Protein AF-A0A7J6UH53-F1 (afdb_monomer_lite)

InterPro domains:
  IPR000008 C2 domain [PF00168] (1-70)
  IPR000008 C2 domain [PS50004] (1-79)
  IPR035892 C2 domain superfamily [G3DSA:2.60.40.150] (1-95)
  IPR035892 C2 domain superfamily [SSF49562] (1-94)
  IPR052981 Ingression C2 domain-containing protein [PTHR47052] (1-94)

Structure (mmCIF, N/CA/C/O backbone):
data_AF-A0A7J6UH53-F1
#
_entry.id   AF-A0A7J6UH53-F1
#
loop_
_atom_site.group_PDB
_atom_site.id
_atom_site.type_symbol
_atom_site.label_atom_id
_atom_site.label_alt_id
_atom_site.label_comp_id
_atom_site.label_asym_id
_atom_site.label_entity_id
_atom_site.label_seq_id
_atom_site.pdbx_PDB_ins_code
_atom_site.Cartn_x
_atom_site.Cartn_y
_atom_site.Cartn_z
_atom_site.occupancy
_atom_site.B_iso_or_equiv
_atom_site.auth_seq_id
_atom_site.auth_comp_id
_atom_site.auth_asym_id
_atom_site.auth_atom_id
_atom_site.pdbx_PDB_model_num
ATOM 1 N N . MET A 1 1 ? 9.682 -1.638 -14.365 1.00 83.56 1 MET A N 1
ATOM 2 C CA . MET A 1 1 ? 8.865 -1.137 -13.254 1.00 83.56 1 MET A CA 1
ATOM 3 C C . MET A 1 1 ? 9.770 -1.079 -12.049 1.00 83.56 1 MET A C 1
ATOM 5 O O . MET A 1 1 ? 10.420 -2.080 -11.737 1.00 83.56 1 MET A O 1
ATOM 9 N N . ASP A 1 2 ? 9.764 0.076 -11.411 1.00 92.06 2 ASP A N 1
ATOM 10 C CA . ASP A 1 2 ? 10.448 0.433 -10.186 1.00 92.06 2 ASP A CA 1
ATOM 11 C C . ASP A 1 2 ? 9.414 0.603 -9.056 1.00 92.06 2 ASP A C 1
ATOM 13 O O . ASP A 1 2 ? 9.145 1.722 -8.605 1.00 92.06 2 ASP A O 1
ATOM 17 N N . PRO A 1 3 ? 8.754 -0.477 -8.602 1.00 94.62 3 PRO A N 1
ATOM 18 C CA . PRO A 1 3 ? 7.578 -0.338 -7.766 1.00 94.62 3 PRO A CA 1
ATOM 19 C C . PRO A 1 3 ? 7.902 0.046 -6.317 1.00 94.62 3 PRO A C 1
ATOM 21 O O . PRO A 1 3 ? 8.896 -0.390 -5.716 1.00 94.62 3 PRO A O 1
ATOM 24 N N . TYR A 1 4 ? 6.994 0.812 -5.716 1.00 95.38 4 TYR A N 1
ATOM 25 C CA . TYR A 1 4 ? 6.915 1.036 -4.273 1.00 95.38 4 TYR A CA 1
ATOM 26 C C . TYR A 1 4 ? 5.457 1.054 -3.806 1.00 95.38 4 TYR A C 1
ATOM 28 O O . TYR A 1 4 ? 4.541 1.299 -4.586 1.00 95.38 4 TYR A O 1
ATOM 36 N N . CYS A 1 5 ? 5.236 0.784 -2.523 1.00 96.19 5 CYS A N 1
ATOM 37 C CA . CYS A 1 5 ? 3.923 0.814 -1.897 1.00 96.19 5 CYS A CA 1
ATOM 38 C C . CYS A 1 5 ? 3.849 1.990 -0.924 1.00 96.19 5 CYS A C 1
ATOM 40 O O . CYS A 1 5 ? 4.702 2.136 -0.050 1.00 96.19 5 CYS A O 1
ATOM 42 N N . LEU A 1 6 ? 2.818 2.815 -1.064 1.00 96.19 6 LEU A N 1
ATOM 43 C CA . LEU A 1 6 ? 2.429 3.848 -0.117 1.00 96.19 6 LEU A CA 1
ATOM 44 C C . LEU A 1 6 ? 1.315 3.298 0.777 1.00 96.19 6 LEU A C 1
ATOM 46 O O . LEU A 1 6 ? 0.290 2.828 0.286 1.00 96.19 6 LEU A O 1
ATOM 50 N N . VAL A 1 7 ? 1.519 3.358 2.086 1.00 95.75 7 VAL A N 1
ATOM 51 C CA . VAL A 1 7 ? 0.575 2.919 3.113 1.00 95.75 7 VAL A CA 1
ATOM 52 C C . VAL A 1 7 ? 0.062 4.150 3.851 1.00 95.75 7 VAL A C 1
ATOM 54 O O . VAL A 1 7 ? 0.850 4.942 4.370 1.00 95.75 7 VAL A O 1
ATOM 57 N N . ILE A 1 8 ? -1.257 4.323 3.870 1.00 95.81 8 ILE A N 1
ATOM 58 C CA . ILE A 1 8 ? -1.933 5.533 4.341 1.00 95.81 8 ILE A CA 1
ATOM 59 C C . ILE A 1 8 ? -2.935 5.159 5.433 1.00 95.81 8 ILE A C 1
ATOM 61 O O . ILE A 1 8 ? -3.859 4.379 5.188 1.00 95.81 8 ILE A O 1
ATOM 65 N N . LEU A 1 9 ? -2.784 5.770 6.607 1.00 94.25 9 LEU A N 1
ATOM 66 C CA . LEU A 1 9 ? -3.705 5.672 7.737 1.00 94.25 9 LEU A CA 1
ATOM 67 C C . LEU A 1 9 ? -4.071 7.083 8.214 1.00 94.25 9 LEU A C 1
ATOM 69 O O . LEU A 1 9 ? -3.282 7.743 8.890 1.00 94.25 9 LEU A O 1
ATOM 73 N N . GLY A 1 10 ? -5.255 7.568 7.838 1.00 93.44 10 GLY A N 1
ATOM 74 C CA . GLY A 1 10 ? -5.664 8.941 8.142 1.00 93.44 10 GLY A CA 1
ATOM 75 C C . GLY A 1 10 ? -4.682 9.961 7.551 1.00 93.44 10 GLY A C 1
ATOM 76 O O . GLY A 1 10 ? -4.524 10.038 6.333 1.00 93.44 10 GLY A O 1
ATOM 77 N N . ALA A 1 11 ? -4.016 10.731 8.415 1.00 92.50 11 ALA A N 1
ATOM 78 C CA . ALA A 1 11 ? -2.976 11.687 8.020 1.00 92.50 11 ALA A CA 1
ATOM 79 C C . ALA A 1 11 ? -1.562 11.076 7.947 1.00 92.50 11 ALA A C 1
ATOM 81 O O . ALA A 1 11 ? -0.650 11.710 7.416 1.00 92.50 11 ALA A O 1
ATOM 82 N N . LEU A 1 12 ? -1.358 9.866 8.480 1.00 94.00 12 LEU A N 1
ATOM 83 C CA . LEU A 1 12 ? -0.063 9.190 8.471 1.00 94.00 12 LEU A CA 1
ATOM 84 C C . LEU A 1 12 ? 0.166 8.503 7.128 1.00 94.00 12 LEU A C 1
ATOM 86 O O . LEU A 1 12 ? -0.704 7.795 6.618 1.00 94.00 12 LEU A O 1
ATOM 90 N N . GLN A 1 13 ? 1.364 8.684 6.579 1.00 94.81 13 GLN A N 1
ATOM 91 C CA . GLN A 1 13 ? 1.786 8.053 5.335 1.00 94.81 13 GLN A CA 1
ATOM 92 C C . GLN A 1 13 ? 3.196 7.498 5.493 1.00 94.81 13 GLN A C 1
ATOM 94 O O . GLN A 1 13 ? 4.112 8.219 5.887 1.00 94.81 13 GLN A O 1
ATOM 99 N N . TYR A 1 14 ? 3.374 6.230 5.141 1.00 95.06 14 TYR A N 1
ATOM 100 C CA . TYR A 1 14 ? 4.683 5.595 5.033 1.00 95.06 14 TYR A CA 1
ATOM 101 C C . TYR A 1 14 ? 4.809 4.967 3.660 1.00 95.06 14 TYR A C 1
ATOM 103 O O . TYR A 1 14 ? 3.844 4.432 3.123 1.00 95.06 14 TYR A O 1
ATOM 111 N N . ARG A 1 15 ? 6.005 5.020 3.084 1.00 95.38 15 ARG A N 1
ATOM 112 C CA . ARG A 1 15 ? 6.281 4.369 1.806 1.00 95.38 15 ARG A CA 1
ATOM 113 C C . ARG A 1 15 ? 7.358 3.318 1.964 1.00 95.38 15 ARG A C 1
ATOM 115 O O . ARG A 1 15 ? 8.289 3.498 2.752 1.00 95.38 15 ARG A O 1
ATOM 122 N N . THR A 1 16 ? 7.266 2.270 1.161 1.00 96.62 16 THR A N 1
ATOM 123 C CA . THR A 1 16 ? 8.356 1.315 1.035 1.00 96.62 16 THR A CA 1
ATOM 124 C C . THR A 1 16 ? 9.534 1.902 0.255 1.00 96.62 16 THR A C 1
ATOM 126 O O . THR A 1 16 ? 9.459 2.975 -0.361 1.00 96.62 16 THR A O 1
ATOM 129 N N . VAL A 1 17 ? 10.659 1.190 0.274 1.00 95.12 17 VAL A N 1
ATOM 130 C CA . VAL A 1 17 ? 11.752 1.438 -0.666 1.00 95.12 17 VAL A CA 1
ATOM 131 C C . VAL A 1 17 ? 11.287 1.165 -2.094 1.00 95.12 17 VAL A C 1
ATOM 133 O O . VAL A 1 17 ? 10.566 0.206 -2.366 1.00 95.12 17 VAL A O 1
ATOM 136 N N . THR A 1 18 ? 11.749 1.985 -3.030 1.00 94.94 18 THR A N 1
ATOM 137 C CA . THR A 1 18 ? 11.582 1.710 -4.456 1.00 94.94 18 THR A CA 1
ATOM 138 C C . THR A 1 18 ? 12.487 0.546 -4.845 1.00 94.94 18 THR A C 1
ATOM 140 O O . THR A 1 18 ? 13.698 0.606 -4.616 1.00 94.94 18 THR A O 1
ATOM 143 N N . LYS A 1 19 ? 11.924 -0.511 -5.434 1.00 94.19 19 LYS A N 1
ATOM 144 C CA . LYS A 1 19 ? 12.703 -1.638 -5.961 1.00 94.19 19 LYS A CA 1
ATOM 145 C C . LYS A 1 19 ? 12.934 -1.429 -7.451 1.00 94.19 19 LYS A C 1
ATOM 147 O O . LYS A 1 19 ? 11.997 -1.582 -8.215 1.00 94.19 19 LYS A O 1
ATOM 152 N N . LYS A 1 20 ? 14.156 -1.080 -7.854 1.00 92.94 20 LYS A N 1
ATOM 153 C CA . LYS A 1 20 ? 14.491 -0.857 -9.270 1.00 92.94 20 LYS A CA 1
ATOM 154 C C . LYS A 1 20 ? 14.449 -2.156 -10.073 1.00 92.94 20 LYS A C 1
ATOM 156 O O . LYS A 1 20 ? 14.924 -3.175 -9.575 1.00 92.94 20 LYS A O 1
ATOM 161 N N . ASP A 1 21 ? 13.898 -2.100 -11.281 1.00 89.44 21 ASP A N 1
ATOM 162 C CA . ASP A 1 21 ? 13.835 -3.201 -12.251 1.00 89.44 21 ASP A CA 1
ATOM 163 C C . ASP A 1 21 ? 13.268 -4.518 -11.683 1.00 89.44 21 ASP A C 1
ATOM 165 O O . ASP A 1 21 ? 13.622 -5.618 -12.107 1.00 89.44 21 ASP A O 1
ATOM 169 N N . ALA A 1 22 ? 12.340 -4.428 -10.725 1.00 89.31 22 ALA A N 1
ATOM 170 C CA . ALA A 1 22 ? 11.843 -5.587 -9.975 1.00 89.31 22 ALA A CA 1
ATOM 171 C C . ALA A 1 22 ? 10.823 -6.451 -10.743 1.00 89.31 22 ALA A C 1
ATOM 173 O O . ALA A 1 22 ? 10.368 -7.488 -10.256 1.00 89.31 22 ALA A O 1
ATOM 174 N N . GLY A 1 23 ? 10.428 -6.026 -11.943 1.00 88.69 23 GLY A N 1
ATOM 175 C CA . GLY A 1 23 ? 9.450 -6.735 -12.761 1.00 88.69 23 GLY A CA 1
ATOM 176 C C . GLY A 1 23 ? 8.046 -6.746 -12.142 1.00 88.69 23 GLY A C 1
ATOM 177 O O . GLY A 1 23 ? 7.586 -5.745 -11.599 1.00 88.69 23 GLY A O 1
ATOM 178 N N . LYS A 1 24 ? 7.328 -7.870 -12.289 1.00 88.25 24 LYS A N 1
ATOM 179 C CA . LYS A 1 24 ? 5.897 -8.000 -11.932 1.00 88.25 24 LYS A CA 1
ATOM 180 C C . LYS A 1 24 ? 5.628 -8.480 -10.502 1.00 88.25 24 LYS A C 1
ATOM 182 O O . LYS A 1 24 ? 4.489 -8.387 -10.059 1.00 88.25 24 LYS A O 1
ATOM 187 N N . TYR A 1 25 ? 6.640 -8.996 -9.807 1.00 92.06 25 TYR A N 1
ATOM 188 C CA . TYR A 1 25 ? 6.491 -9.620 -8.488 1.00 92.06 25 TYR A CA 1
ATOM 189 C C . TYR A 1 25 ? 7.498 -9.029 -7.487 1.00 92.06 25 TYR A C 1
ATOM 191 O O . TYR A 1 25 ? 8.403 -9.733 -7.039 1.00 92.06 25 TYR A O 1
ATOM 199 N N . PRO A 1 26 ? 7.406 -7.723 -7.178 1.00 93.62 26 PRO A N 1
ATOM 200 C CA . PRO A 1 26 ? 8.296 -7.094 -6.212 1.00 93.62 26 PRO A CA 1
ATOM 201 C C . PRO A 1 26 ? 8.013 -7.579 -4.785 1.00 93.62 26 PRO A C 1
ATOM 203 O O . PRO A 1 26 ? 6.859 -7.733 -4.386 1.00 93.62 26 PRO A O 1
ATOM 206 N N . THR A 1 27 ? 9.075 -7.720 -3.994 1.00 95.00 27 THR A N 1
ATOM 207 C CA . THR A 1 27 ? 9.001 -8.008 -2.555 1.00 95.00 27 THR A CA 1
ATOM 208 C C . THR A 1 27 ? 9.711 -6.902 -1.788 1.00 95.00 27 THR A C 1
ATOM 210 O O . THR A 1 27 ? 10.872 -6.608 -2.078 1.00 95.00 27 THR A O 1
ATOM 213 N N . TRP A 1 28 ? 9.033 -6.274 -0.824 1.00 94.88 28 TRP A N 1
ATOM 214 C CA . TRP A 1 28 ? 9.617 -5.197 -0.014 1.00 94.88 28 TRP A CA 1
ATOM 215 C C . TRP A 1 28 ? 10.139 -5.663 1.344 1.00 94.88 28 TRP A C 1
ATOM 217 O O . TRP A 1 28 ? 11.156 -5.123 1.769 1.00 94.88 28 TRP A O 1
ATOM 227 N N . ASP A 1 29 ? 9.482 -6.635 1.987 1.00 92.88 29 ASP A N 1
ATOM 228 C CA . ASP A 1 29 ? 9.801 -7.133 3.338 1.00 92.88 29 ASP A CA 1
ATOM 229 C C . ASP A 1 29 ? 10.014 -6.000 4.356 1.00 92.88 29 ASP A C 1
ATOM 231 O O . ASP A 1 29 ? 11.015 -5.943 5.071 1.00 92.88 29 ASP A O 1
ATOM 235 N N . GLN A 1 30 ? 9.077 -5.045 4.385 1.00 92.69 30 GLN A N 1
ATOM 236 C CA . GLN A 1 30 ? 9.116 -3.909 5.304 1.00 92.69 30 GLN A CA 1
ATOM 237 C C . GLN A 1 30 ? 7.932 -3.929 6.257 1.00 92.69 30 GLN A C 1
ATOM 239 O O . GLN A 1 30 ? 6.781 -3.996 5.833 1.00 92.69 30 GLN A O 1
ATOM 244 N N . LEU A 1 31 ? 8.251 -3.813 7.543 1.00 89.75 31 LEU A N 1
ATOM 245 C CA . LEU A 1 31 ? 7.279 -3.689 8.614 1.00 89.75 31 LEU A CA 1
ATOM 246 C C . LEU A 1 31 ? 6.965 -2.213 8.863 1.00 89.75 31 LEU A C 1
ATOM 248 O O . LEU A 1 31 ? 7.871 -1.381 8.955 1.00 89.75 31 LEU A O 1
ATOM 252 N N . PHE A 1 32 ? 5.681 -1.906 9.021 1.00 87.56 32 PHE A N 1
ATOM 253 C CA . PHE A 1 32 ? 5.217 -0.588 9.429 1.00 87.56 32 PHE A CA 1
ATOM 254 C C . PHE A 1 32 ? 4.391 -0.702 10.702 1.00 87.56 32 PHE A C 1
ATOM 256 O O . PHE A 1 32 ? 3.534 -1.573 10.822 1.00 87.56 32 PHE A O 1
ATOM 263 N N . SER A 1 33 ? 4.621 0.220 11.630 1.00 88.31 33 SER A N 1
ATOM 264 C CA . SER A 1 33 ? 3.831 0.346 12.849 1.00 88.31 33 SER A CA 1
ATOM 265 C C . SER A 1 33 ? 3.168 1.709 12.850 1.00 88.31 33 SER A C 1
ATOM 267 O O . SER A 1 33 ? 3.830 2.738 12.709 1.00 88.31 33 SER A O 1
ATOM 269 N N . PHE A 1 34 ? 1.853 1.709 13.006 1.00 87.25 34 PHE A N 1
ATOM 270 C CA . PHE A 1 34 ? 1.051 2.918 13.012 1.00 87.25 34 PHE A CA 1
ATOM 271 C C . PHE A 1 34 ? 0.440 3.126 14.386 1.00 87.25 34 PHE A C 1
ATOM 273 O O . PHE A 1 34 ? 0.000 2.179 15.037 1.00 87.25 34 PHE A O 1
ATOM 280 N N . ARG A 1 35 ? 0.348 4.388 14.807 1.00 87.88 35 ARG A N 1
ATOM 281 C CA . ARG A 1 35 ? -0.501 4.738 15.939 1.00 87.88 35 ARG A CA 1
ATOM 282 C C . ARG A 1 35 ? -1.940 4.856 15.448 1.00 87.88 35 ARG A C 1
ATOM 284 O O . ARG A 1 35 ? -2.257 5.801 14.732 1.00 87.88 35 ARG A O 1
ATOM 291 N N . TYR A 1 36 ? -2.776 3.908 15.850 1.00 86.56 36 TYR A N 1
ATOM 292 C CA . TYR A 1 36 ? -4.206 3.913 15.562 1.00 86.56 36 TYR A CA 1
ATOM 293 C C . TYR A 1 3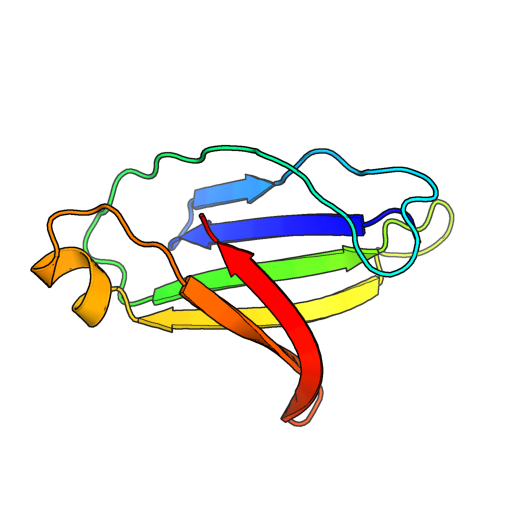6 ? -4.941 4.951 16.420 1.00 86.56 36 TYR A C 1
ATOM 295 O O . TYR A 1 36 ? -4.805 4.942 17.644 1.00 86.56 36 TYR A O 1
ATOM 303 N N . ASN A 1 37 ? -5.717 5.832 15.788 1.00 89.19 37 ASN A N 1
ATOM 304 C CA . ASN A 1 37 ? -6.539 6.858 16.434 1.00 89.19 37 ASN A CA 1
ATOM 305 C C . ASN A 1 37 ? -7.981 6.820 15.894 1.00 89.19 37 ASN A C 1
ATOM 307 O O . ASN A 1 37 ? -8.554 7.852 15.541 1.00 89.19 37 ASN A O 1
ATOM 311 N N . ASN A 1 38 ? -8.578 5.626 15.850 1.00 87.69 38 ASN A N 1
ATOM 312 C CA . ASN A 1 38 ? -9.956 5.388 15.405 1.00 87.69 38 ASN A CA 1
ATOM 313 C C . ASN A 1 38 ? -10.213 5.664 13.914 1.00 87.69 38 ASN A C 1
ATOM 315 O O . ASN A 1 38 ? -11.341 5.960 13.514 1.00 87.69 38 ASN A O 1
ATOM 319 N N . GLU A 1 39 ? -9.195 5.541 13.062 1.00 92.94 39 GLU A N 1
ATOM 320 C CA . GLU A 1 39 ? -9.411 5.535 11.620 1.00 92.94 39 GLU A CA 1
ATOM 321 C C . GLU A 1 39 ? -10.291 4.339 11.204 1.00 92.94 39 GLU A C 1
ATOM 323 O O . GLU A 1 39 ? -10.265 3.259 11.796 1.00 92.94 39 GLU A O 1
ATOM 328 N N . SER A 1 40 ? -11.096 4.509 10.158 1.00 92.56 40 SER A N 1
ATOM 329 C CA . SER A 1 40 ? -11.982 3.439 9.680 1.00 92.56 40 SER A CA 1
ATOM 330 C C . SER A 1 40 ? -11.290 2.481 8.714 1.00 92.56 40 SER A C 1
ATOM 332 O O . SER A 1 40 ? -11.683 1.316 8.599 1.00 92.56 40 SER A O 1
ATOM 334 N N . VAL A 1 41 ? -10.272 2.968 8.000 1.00 94.00 41 VAL A N 1
ATOM 335 C CA . VAL A 1 41 ? -9.599 2.240 6.927 1.00 94.00 41 VAL A CA 1
ATOM 336 C C . VAL A 1 41 ? -8.106 2.540 6.876 1.00 94.00 41 VAL A C 1
ATOM 338 O O . VAL A 1 41 ? -7.671 3.649 7.184 1.00 94.00 41 VAL A O 1
ATOM 341 N N . ILE A 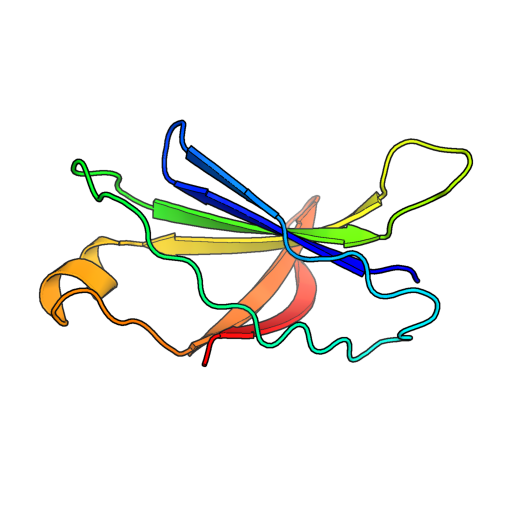1 42 ? -7.348 1.561 6.395 1.00 93.25 42 ILE A N 1
ATOM 342 C CA . ILE A 1 42 ? -5.970 1.719 5.930 1.00 93.25 42 ILE A CA 1
ATOM 343 C C . ILE A 1 42 ? -5.942 1.490 4.415 1.00 93.25 42 ILE A C 1
ATOM 345 O O . ILE A 1 42 ? -6.592 0.574 3.900 1.00 93.25 42 ILE A O 1
ATOM 349 N N . ARG A 1 43 ? -5.245 2.357 3.678 1.00 95.62 43 ARG A N 1
ATOM 350 C CA . ARG A 1 43 ? -5.132 2.286 2.214 1.00 95.62 43 ARG A CA 1
ATOM 351 C C . ARG A 1 43 ? -3.708 1.924 1.817 1.00 95.62 43 ARG A C 1
ATOM 353 O O . ARG A 1 43 ? -2.753 2.498 2.329 1.00 95.62 43 ARG A O 1
ATOM 360 N N . PHE A 1 44 ? -3.592 1.024 0.853 1.00 96.00 44 PHE A N 1
ATOM 361 C CA . PHE A 1 44 ? -2.349 0.642 0.201 1.00 96.00 44 PHE A CA 1
ATOM 362 C C . PHE A 1 44 ? -2.423 1.079 -1.257 1.00 96.00 44 PHE A C 1
ATOM 364 O O . PHE A 1 44 ? -3.387 0.750 -1.947 1.00 96.00 44 PHE A O 1
ATOM 371 N N . VAL A 1 45 ? -1.426 1.814 -1.733 1.00 96.19 45 VAL A N 1
ATOM 372 C CA . VAL A 1 45 ? -1.333 2.247 -3.130 1.00 96.19 45 VAL A CA 1
ATOM 373 C C . VAL A 1 45 ? 0.031 1.850 -3.663 1.00 96.19 45 VAL A C 1
ATOM 375 O O . VAL A 1 45 ? 1.056 2.287 -3.146 1.00 96.19 45 VAL A O 1
ATOM 378 N N . VAL A 1 46 ? 0.050 1.012 -4.691 1.00 95.75 46 VAL A N 1
ATOM 379 C CA . VAL A 1 46 ? 1.278 0.620 -5.377 1.00 95.75 46 VAL A CA 1
ATOM 380 C C . VAL A 1 46 ? 1.497 1.567 -6.546 1.00 95.75 46 VAL A C 1
ATOM 382 O O . VAL A 1 46 ? 0.614 1.743 -7.390 1.00 95.75 46 VAL A O 1
ATOM 385 N N . TYR A 1 47 ? 2.685 2.148 -6.589 1.00 94.31 47 TYR A N 1
ATOM 386 C CA . TYR A 1 47 ? 3.154 3.035 -7.641 1.00 94.31 47 TYR A CA 1
ATOM 387 C C . TYR A 1 47 ? 4.295 2.378 -8.406 1.00 94.31 47 TYR A C 1
ATOM 389 O O . TYR A 1 47 ? 5.066 1.616 -7.822 1.00 94.31 47 TYR A O 1
ATOM 397 N N . ASP A 1 48 ? 4.406 2.699 -9.691 1.00 91.00 48 ASP A N 1
ATOM 398 C CA . ASP A 1 48 ? 5.610 2.502 -10.487 1.00 91.00 48 ASP A CA 1
ATOM 399 C C . ASP A 1 48 ? 6.361 3.834 -10.531 1.00 91.00 48 ASP A C 1
ATOM 401 O O . ASP A 1 48 ? 5.792 4.853 -10.932 1.00 91.00 48 ASP A O 1
ATOM 405 N N . LYS A 1 49 ? 7.600 3.860 -10.030 1.00 87.94 49 LYS A N 1
ATOM 406 C CA . LYS A 1 49 ? 8.383 5.091 -10.015 1.00 87.94 49 LYS A CA 1
ATOM 407 C C . LYS A 1 49 ? 8.947 5.344 -11.406 1.00 87.94 49 LYS A C 1
ATOM 409 O O . LYS A 1 49 ? 9.895 4.681 -11.818 1.00 87.94 49 LYS A O 1
ATOM 414 N N . ASP A 1 50 ? 8.455 6.380 -12.064 1.00 79.75 50 ASP A N 1
ATOM 415 C CA . ASP A 1 50 ? 9.039 6.854 -13.310 1.00 79.75 50 ASP A CA 1
ATOM 416 C C . ASP A 1 50 ? 10.036 7.980 -13.045 1.00 79.75 50 ASP A C 1
ATOM 418 O O . ASP A 1 50 ? 9.875 8.822 -12.166 1.00 79.75 50 ASP A O 1
ATOM 422 N N . THR A 1 51 ? 11.127 8.000 -13.809 1.00 60.84 51 THR A N 1
ATOM 423 C CA . THR A 1 51 ? 12.192 9.002 -13.609 1.00 60.84 51 THR A CA 1
ATOM 424 C C . THR A 1 51 ? 11.878 10.330 -14.318 1.00 60.84 51 THR A C 1
ATOM 426 O O . THR A 1 51 ? 12.548 11.330 -14.070 1.00 60.84 51 THR A O 1
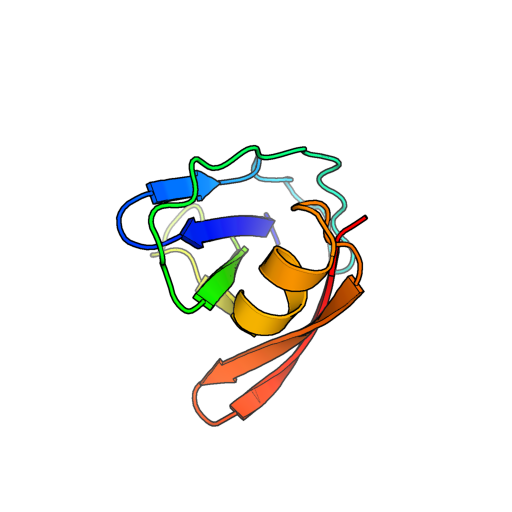ATOM 429 N N . ILE A 1 52 ? 10.877 10.345 -15.210 1.00 57.47 52 ILE A N 1
ATOM 430 C CA . ILE A 1 52 ? 10.604 11.449 -16.151 1.00 57.47 52 ILE A CA 1
ATOM 431 C C . ILE A 1 52 ? 9.180 12.024 -15.994 1.00 57.47 52 ILE A C 1
ATOM 433 O O . ILE A 1 52 ? 8.984 13.217 -16.223 1.00 57.47 52 ILE A O 1
ATOM 437 N N . SER A 1 53 ? 8.193 11.225 -15.578 1.00 64.25 53 SER A N 1
ATOM 438 C CA . SER A 1 53 ? 6.789 11.624 -15.367 1.00 64.25 53 SER A CA 1
ATOM 439 C C . SER A 1 53 ? 6.371 11.516 -13.897 1.00 64.25 53 SER A C 1
ATOM 441 O O . SER A 1 53 ? 7.135 11.054 -13.055 1.00 64.25 53 SER A O 1
ATOM 443 N N . SER A 1 54 ? 5.157 11.975 -13.570 1.00 74.12 54 SER A N 1
ATOM 444 C CA . SER A 1 54 ? 4.528 11.637 -12.288 1.00 74.12 54 SER A CA 1
ATOM 445 C C . SER A 1 54 ? 4.407 10.119 -12.149 1.00 74.12 54 SER A C 1
ATOM 447 O O . SER A 1 54 ? 4.047 9.466 -13.124 1.00 74.12 54 SER A O 1
ATOM 449 N N . ASP A 1 55 ? 4.677 9.591 -10.954 1.00 80.19 55 ASP A N 1
ATOM 450 C CA . ASP A 1 55 ? 4.595 8.155 -10.671 1.00 80.19 55 ASP A CA 1
ATOM 451 C C . ASP A 1 55 ? 3.216 7.582 -11.036 1.00 80.19 55 ASP A C 1
ATOM 453 O O . ASP A 1 55 ? 2.170 8.103 -10.618 1.00 80.19 55 ASP A O 1
ATOM 457 N N . ASP A 1 56 ? 3.216 6.477 -11.777 1.00 85.19 56 ASP A N 1
ATOM 458 C CA . ASP A 1 56 ? 1.997 5.836 -12.249 1.00 85.19 56 ASP A CA 1
ATOM 459 C C . ASP A 1 56 ? 1.399 4.925 -11.172 1.00 85.19 56 ASP A C 1
ATOM 461 O O . ASP A 1 56 ? 2.065 4.067 -10.588 1.00 85.19 56 ASP A O 1
ATOM 465 N N . ILE A 1 57 ? 0.094 5.065 -10.920 1.00 90.81 57 ILE A N 1
ATOM 466 C CA . ILE A 1 57 ? -0.623 4.160 -10.012 1.00 90.81 57 ILE A CA 1
ATOM 467 C C . ILE A 1 57 ? -0.763 2.791 -10.685 1.00 90.81 57 ILE A C 1
ATOM 469 O O . ILE A 1 57 ? -1.527 2.620 -11.641 1.00 90.81 57 ILE A O 1
ATOM 473 N N . VAL A 1 58 ? -0.096 1.786 -10.118 1.00 93.44 58 VAL A N 1
ATOM 474 C CA . VAL A 1 58 ? -0.252 0.380 -10.503 1.00 93.44 58 VAL A CA 1
ATOM 475 C C . VAL A 1 58 ? -1.594 -0.144 -10.015 1.00 93.44 58 VAL A C 1
ATOM 477 O O . VAL A 1 58 ? -2.301 -0.800 -10.779 1.00 93.44 58 VAL A O 1
ATOM 480 N N . GLY A 1 59 ? -1.971 0.162 -8.775 1.00 94.81 59 GLY A N 1
ATOM 481 C CA . GLY A 1 59 ? -3.257 -0.214 -8.200 1.00 94.81 59 GLY A CA 1
ATOM 482 C C . GLY A 1 59 ? -3.346 0.103 -6.713 1.00 94.81 59 GLY A C 1
ATOM 483 O O . GLY A 1 59 ? -2.338 0.360 -6.061 1.00 94.81 59 GLY A O 1
ATOM 484 N N . GLU A 1 60 ? -4.559 0.072 -6.179 1.00 96.94 60 GLU A N 1
ATOM 485 C CA . GLU A 1 60 ? -4.842 0.349 -4.775 1.00 96.94 60 GLU A CA 1
ATOM 486 C C . GLU A 1 60 ? -5.722 -0.720 -4.129 1.00 96.94 60 GLU A C 1
ATOM 488 O O . GLU A 1 60 ? -6.530 -1.372 -4.793 1.00 96.94 60 GLU A O 1
ATOM 493 N N . ALA A 1 61 ? -5.579 -0.864 -2.816 1.00 96.06 61 ALA A N 1
ATOM 494 C CA . ALA A 1 61 ? -6.455 -1.646 -1.961 1.00 96.06 61 ALA A CA 1
ATOM 495 C C . ALA A 1 61 ? -6.789 -0.861 -0.689 1.00 96.06 61 ALA A C 1
ATOM 497 O O . ALA A 1 61 ? -5.998 -0.049 -0.205 1.00 96.06 61 ALA A O 1
ATOM 498 N N . VAL A 1 62 ? -7.972 -1.116 -0.137 1.00 94.44 62 VAL A N 1
ATOM 499 C CA . VAL A 1 62 ? -8.454 -0.494 1.099 1.00 94.44 62 VAL A CA 1
ATOM 500 C C . VAL A 1 62 ? -8.918 -1.598 2.032 1.00 94.44 62 VAL A C 1
ATOM 502 O O . VAL A 1 62 ? -9.690 -2.464 1.627 1.00 94.44 62 VAL A O 1
ATOM 505 N N . VAL A 1 63 ? -8.460 -1.553 3.278 1.00 92.00 63 VAL A N 1
ATOM 506 C CA . VAL A 1 63 ? -8.834 -2.515 4.316 1.00 92.00 63 VAL A CA 1
ATOM 507 C C . VAL A 1 63 ? -9.581 -1.785 5.414 1.00 92.00 63 VAL A C 1
ATOM 509 O O . VAL A 1 63 ? -9.138 -0.735 5.877 1.00 92.00 63 VAL A O 1
ATOM 512 N N . SER A 1 64 ? -10.720 -2.337 5.832 1.00 90.94 64 SER A N 1
ATOM 513 C CA . SER A 1 64 ? -11.437 -1.833 7.000 1.00 90.94 64 SER A CA 1
ATOM 514 C C . SER A 1 64 ? -10.699 -2.226 8.274 1.00 90.94 64 SER A C 1
ATOM 516 O O . SER A 1 64 ? -10.451 -3.407 8.516 1.00 90.94 64 SER A O 1
ATOM 518 N N . LEU A 1 65 ? -10.388 -1.234 9.106 1.00 89.31 65 LEU A N 1
ATOM 519 C CA . LEU A 1 65 ? -9.721 -1.451 10.388 1.00 89.31 65 LEU A CA 1
ATOM 520 C C . LEU A 1 65 ? -10.654 -2.031 11.446 1.00 89.31 65 LEU A C 1
ATOM 522 O O . LEU A 1 65 ? -10.158 -2.564 12.429 1.00 89.31 65 LEU A O 1
ATOM 526 N N . ALA A 1 66 ? -11.972 -2.026 11.221 1.00 82.94 66 ALA A N 1
ATOM 527 C CA . ALA A 1 66 ? -12.912 -2.741 12.082 1.00 82.94 66 ALA A CA 1
ATOM 528 C C . ALA A 1 66 ? -12.531 -4.230 12.199 1.00 82.94 66 ALA A C 1
ATOM 530 O O . ALA A 1 66 ? -12.502 -4.782 13.289 1.00 82.94 66 ALA A O 1
ATOM 531 N N . ALA A 1 67 ? -12.115 -4.853 11.090 1.00 71.12 67 ALA A N 1
ATOM 532 C CA . ALA A 1 67 ? -11.687 -6.253 11.069 1.00 71.12 67 ALA A CA 1
ATOM 533 C C . ALA A 1 67 ? -10.282 -6.498 11.663 1.00 71.12 67 ALA A C 1
ATOM 535 O O . ALA A 1 67 ? -9.900 -7.653 11.861 1.00 71.12 67 ALA A O 1
ATOM 536 N N . ILE A 1 68 ? -9.504 -5.433 11.891 1.00 77.00 68 ILE A N 1
ATOM 537 C CA . ILE A 1 68 ? -8.115 -5.476 12.380 1.00 77.00 68 ILE A CA 1
ATOM 538 C C . ILE A 1 68 ? -8.067 -5.184 13.881 1.00 77.00 68 ILE A C 1
ATOM 540 O O . ILE A 1 68 ? -7.384 -5.885 14.626 1.00 77.00 68 ILE A O 1
ATOM 544 N N . ALA A 1 69 ? -8.828 -4.184 14.329 1.00 72.50 69 ALA A N 1
ATOM 545 C CA . ALA A 1 69 ? -8.928 -3.796 15.731 1.00 72.50 69 ALA A CA 1
ATOM 546 C C . ALA A 1 69 ? -9.420 -4.964 16.601 1.00 72.50 69 ALA A C 1
ATOM 548 O O . ALA A 1 69 ? -8.840 -5.229 17.652 1.00 72.50 69 ALA A O 1
ATOM 549 N N . ASP A 1 70 ? -10.392 -5.734 16.104 1.00 68.25 70 ASP A N 1
ATOM 550 C CA . ASP A 1 70 ? -10.930 -6.911 16.797 1.00 68.25 70 ASP A CA 1
ATOM 551 C C . ASP A 1 70 ? -9.913 -8.063 16.930 1.00 68.25 70 ASP A C 1
ATOM 553 O O . ASP A 1 70 ? -10.097 -8.962 17.749 1.00 68.25 70 ASP A O 1
ATOM 557 N N . LYS A 1 71 ? -8.825 -8.054 16.143 1.00 67.69 71 LYS A N 1
ATOM 558 C CA . LYS A 1 71 ? -7.806 -9.120 16.103 1.00 67.69 71 LYS A CA 1
ATOM 559 C C . LYS A 1 71 ? -6.524 -8.798 16.875 1.00 67.69 71 LYS A C 1
ATOM 561 O O . LYS A 1 71 ? -5.572 -9.569 16.805 1.00 67.69 71 LYS A O 1
ATOM 566 N N . GLY A 1 72 ? -6.493 -7.697 17.627 1.00 71.62 72 GLY A N 1
ATOM 567 C CA . GLY A 1 72 ? -5.346 -7.349 18.473 1.00 71.62 72 GLY A CA 1
ATOM 568 C C . GLY A 1 72 ? -4.243 -6.547 17.776 1.00 71.62 72 GLY A C 1
ATOM 569 O O . GLY A 1 72 ? -3.155 -6.429 18.327 1.00 71.62 72 GLY A O 1
ATOM 570 N N . GLY A 1 73 ? -4.523 -5.959 16.606 1.00 73.56 73 GLY A N 1
ATOM 571 C CA . GLY A 1 73 ? -3.658 -4.963 15.957 1.00 73.56 73 GLY A CA 1
ATOM 572 C C . GLY A 1 73 ? -2.740 -5.499 14.857 1.00 73.56 73 GLY A C 1
ATOM 573 O O . GLY A 1 73 ? -2.422 -4.746 13.937 1.00 73.56 73 GLY A O 1
ATOM 574 N N . ASP A 1 74 ? -2.401 -6.786 14.886 1.00 79.69 74 ASP A N 1
ATOM 575 C CA . ASP A 1 74 ? -1.649 -7.428 13.808 1.00 79.69 74 ASP A CA 1
ATOM 576 C C . ASP A 1 74 ? -2.596 -7.908 12.704 1.00 79.69 74 ASP A C 1
ATOM 578 O O . ASP A 1 74 ? -3.643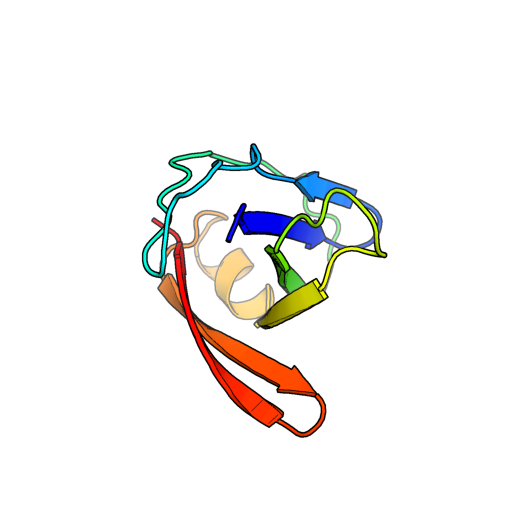 -8.516 12.957 1.00 79.69 74 ASP A O 1
ATOM 582 N N . TRP A 1 75 ? -2.233 -7.637 11.451 1.00 83.25 75 TRP A N 1
ATOM 583 C CA . TRP A 1 75 ? -3.017 -8.066 10.301 1.00 83.25 75 TRP A CA 1
ATOM 584 C C . TRP A 1 75 ? -2.131 -8.542 9.155 1.00 83.25 75 TRP A C 1
ATOM 586 O O . TRP A 1 75 ? -1.220 -7.844 8.719 1.00 83.25 75 TRP A O 1
ATOM 596 N N . MET A 1 76 ? -2.469 -9.722 8.642 1.00 86.25 76 MET A N 1
ATOM 597 C CA . MET A 1 76 ? -1.876 -10.337 7.460 1.00 86.25 76 MET A CA 1
ATOM 598 C C . MET A 1 76 ? -3.001 -10.703 6.492 1.00 86.25 76 MET A C 1
ATOM 600 O O . MET A 1 76 ? -4.095 -11.098 6.915 1.00 86.25 76 MET A O 1
ATOM 604 N N . GLY A 1 77 ? -2.737 -10.614 5.194 1.00 89.00 77 GLY A N 1
ATOM 605 C CA . GLY A 1 77 ? -3.696 -11.015 4.177 1.00 89.00 77 GLY A CA 1
ATOM 606 C C . GLY A 1 77 ? -3.317 -10.602 2.764 1.00 89.00 77 GLY A C 1
ATOM 607 O O . GLY A 1 77 ? -2.476 -9.731 2.539 1.00 89.00 77 GLY A O 1
ATOM 608 N N . ASP A 1 78 ? -3.996 -11.226 1.807 1.00 92.81 78 ASP A N 1
ATOM 609 C CA . ASP A 1 78 ? -3.876 -10.903 0.392 1.00 92.81 78 ASP A CA 1
ATOM 610 C C . ASP A 1 78 ? -4.917 -9.858 -0.005 1.00 92.81 78 ASP A C 1
ATOM 612 O O . ASP A 1 78 ? -6.120 -10.015 0.216 1.00 92.81 78 ASP A O 1
ATOM 616 N N . LEU A 1 79 ? -4.446 -8.777 -0.615 1.00 94.38 79 LEU A N 1
ATOM 617 C CA . LEU A 1 79 ? -5.257 -7.651 -1.049 1.00 94.38 79 LEU A CA 1
ATOM 618 C C . LEU A 1 79 ? -5.319 -7.600 -2.565 1.00 94.38 79 LEU A C 1
ATOM 620 O O . LEU A 1 79 ? -4.315 -7.345 -3.225 1.00 94.38 79 LEU A O 1
ATOM 624 N N . GLN A 1 80 ? -6.512 -7.775 -3.128 1.00 96.56 80 GLN A N 1
ATOM 625 C CA . GLN A 1 80 ? -6.740 -7.514 -4.546 1.00 96.56 80 GLN A CA 1
ATOM 626 C C . GLN A 1 80 ? -6.574 -6.014 -4.817 1.00 96.56 80 GLN A C 1
ATOM 628 O O . GLN A 1 80 ? -7.295 -5.187 -4.260 1.00 96.56 80 GLN A O 1
ATOM 633 N N . LEU A 1 81 ? -5.640 -5.673 -5.701 1.00 96.00 81 LEU A N 1
ATOM 634 C CA . LEU A 1 81 ? -5.423 -4.308 -6.154 1.00 96.00 81 LEU A CA 1
ATOM 635 C C . LEU A 1 81 ? -6.396 -3.974 -7.282 1.00 96.00 81 LEU A C 1
ATOM 637 O O . LEU A 1 81 ? -6.651 -4.796 -8.174 1.00 96.00 81 LEU A O 1
ATOM 641 N N . TYR A 1 82 ? -6.876 -2.737 -7.273 1.00 95.94 82 TYR A N 1
ATOM 642 C CA . TYR A 1 82 ? -7.744 -2.177 -8.298 1.00 95.94 82 TYR A CA 1
ATOM 643 C C . TYR A 1 82 ? -7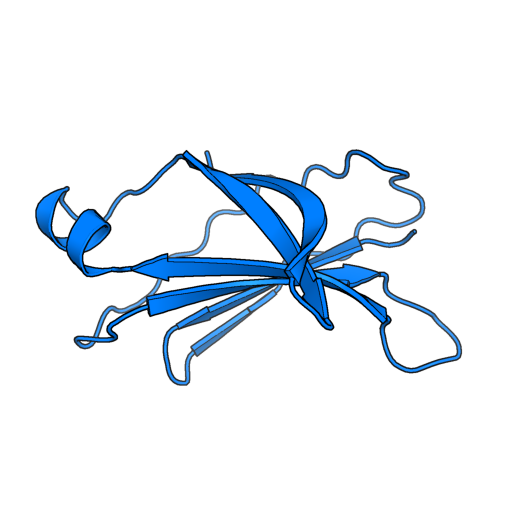.173 -0.870 -8.851 1.00 95.94 82 TYR A C 1
ATOM 645 O O . TYR A 1 82 ? -6.578 -0.069 -8.140 1.00 95.94 82 TYR A O 1
ATOM 653 N N . ARG A 1 83 ? -7.367 -0.638 -10.147 1.00 91.75 83 ARG A N 1
ATOM 654 C CA . ARG A 1 83 ? -7.148 0.647 -10.824 1.00 91.75 83 ARG A CA 1
ATOM 655 C C . ARG A 1 83 ? -8.466 1.410 -10.936 1.00 91.75 83 ARG A C 1
ATOM 657 O O . ARG A 1 83 ? -9.544 0.885 -10.646 1.00 91.75 83 ARG A O 1
ATOM 664 N N . LYS A 1 84 ? -8.383 2.632 -11.477 1.00 85.38 84 LYS A N 1
ATOM 665 C CA . LYS A 1 84 ? -9.543 3.442 -11.883 1.00 85.38 84 LYS A CA 1
ATOM 666 C C . LYS A 1 84 ? -10.603 2.583 -12.586 1.00 85.38 84 LYS A C 1
ATOM 668 O O . LYS A 1 84 ? -10.277 1.749 -13.433 1.00 85.38 84 LYS A O 1
ATOM 673 N N . LYS A 1 85 ? -11.875 2.855 -12.276 1.00 89.06 85 LYS A N 1
ATOM 674 C CA . LYS A 1 85 ? -13.044 2.104 -12.771 1.00 89.06 85 LYS A CA 1
ATOM 675 C C . LYS A 1 85 ? -13.069 0.631 -12.316 1.00 89.06 85 LYS A C 1
ATOM 677 O O . LYS A 1 85 ? -13.517 -0.218 -13.078 1.00 89.06 85 LYS A O 1
ATOM 682 N N . ASN A 1 86 ? -12.579 0.334 -11.106 1.00 88.50 86 ASN A N 1
ATOM 683 C CA . ASN A 1 86 ? -12.577 -1.005 -10.493 1.00 88.50 86 ASN A CA 1
ATOM 684 C C . ASN A 1 86 ? -11.936 -2.100 -11.361 1.00 88.50 86 ASN A C 1
ATOM 686 O O . ASN A 1 86 ? -12.353 -3.256 -11.332 1.00 88.50 86 ASN A O 1
ATOM 690 N N . LYS A 1 87 ? -10.913 -1.756 -12.149 1.00 93.38 87 LYS A N 1
ATOM 691 C CA . LYS A 1 87 ? -10.202 -2.746 -12.967 1.00 93.38 87 LYS A CA 1
ATOM 692 C C . LYS A 1 87 ? -9.201 -3.519 -12.102 1.00 93.38 87 LYS A C 1
ATOM 694 O O . LYS A 1 87 ? -8.357 -2.860 -11.497 1.00 93.38 87 LYS A O 1
ATOM 699 N N . 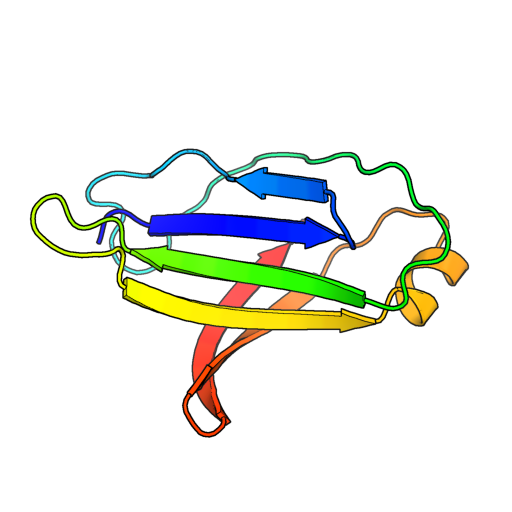PRO A 1 88 ? -9.234 -4.862 -12.061 1.00 94.31 88 PRO A N 1
ATOM 700 C CA . PRO A 1 88 ? -8.245 -5.648 -11.326 1.00 94.31 88 PRO A CA 1
ATOM 701 C C . PRO A 1 88 ? -6.817 -5.354 -11.802 1.00 94.31 88 PRO A C 1
ATOM 703 O O . PRO A 1 88 ? -6.581 -5.195 -13.001 1.00 94.31 88 PRO A O 1
ATOM 706 N N . ALA A 1 89 ? -5.872 -5.274 -10.865 1.00 93.69 89 ALA A N 1
ATOM 707 C CA . ALA A 1 89 ? -4.500 -4.830 -11.123 1.00 93.69 89 ALA A CA 1
ATOM 708 C C . ALA A 1 89 ? -3.415 -5.700 -10.462 1.00 93.69 89 ALA A C 1
ATOM 710 O O . ALA A 1 89 ? -2.266 -5.279 -10.355 1.00 93.69 89 ALA A O 1
ATOM 711 N N . GLY A 1 90 ? -3.774 -6.914 -10.041 1.00 93.50 90 GLY A N 1
ATOM 712 C CA . GLY A 1 90 ? -2.896 -7.832 -9.308 1.00 93.50 90 GLY A CA 1
ATOM 713 C C . GLY A 1 90 ? -3.235 -7.891 -7.822 1.00 93.50 90 GLY A C 1
ATOM 714 O O . GLY A 1 90 ? -4.316 -7.466 -7.424 1.00 93.50 90 GLY A O 1
ATOM 715 N N . ALA A 1 91 ? -2.334 -8.428 -7.007 1.00 95.12 91 ALA A N 1
ATOM 716 C CA . ALA A 1 91 ? -2.545 -8.570 -5.571 1.00 95.12 91 ALA A CA 1
ATOM 717 C C . ALA A 1 91 ? -1.315 -8.113 -4.780 1.00 95.12 91 ALA A C 1
ATOM 719 O O . ALA A 1 91 ? -0.184 -8.267 -5.239 1.00 95.12 91 ALA A O 1
ATOM 720 N N . LEU A 1 92 ? -1.549 -7.573 -3.588 1.00 94.62 92 LEU A N 1
ATOM 721 C CA . LEU A 1 92 ? -0.537 -7.226 -2.599 1.00 94.62 92 LEU A CA 1
ATOM 722 C C . LEU A 1 92 ? -0.648 -8.207 -1.431 1.00 94.62 92 LEU A C 1
ATOM 724 O O . LEU A 1 92 ? -1.705 -8.310 -0.821 1.00 94.62 92 LEU A O 1
ATOM 728 N N . ASN A 1 93 ? 0.433 -8.923 -1.131 1.00 94.19 93 ASN A N 1
ATOM 729 C CA . ASN A 1 93 ? 0.487 -9.827 0.017 1.00 94.19 93 ASN A CA 1
ATOM 730 C C . ASN A 1 93 ? 1.038 -9.040 1.211 1.00 94.19 93 ASN A C 1
ATOM 732 O O . ASN A 1 93 ? 2.149 -8.515 1.122 1.00 94.19 93 ASN A O 1
ATOM 736 N N . VAL A 1 94 ? 0.296 -8.980 2.314 1.00 90.38 94 VAL A N 1
ATOM 737 C CA . VAL A 1 94 ? 0.776 -8.448 3.596 1.00 90.38 94 VAL A CA 1
ATOM 738 C C . VAL A 1 94 ? 0.997 -9.628 4.533 1.00 90.38 94 VAL A C 1
ATOM 740 O O . VAL A 1 94 ? 0.083 -10.424 4.753 1.00 90.38 94 VAL A O 1
ATOM 743 N N . ARG A 1 95 ? 2.226 -9.771 5.025 1.00 83.44 95 ARG A N 1
ATOM 744 C CA . ARG A 1 95 ? 2.681 -10.873 5.876 1.00 83.44 95 ARG A CA 1
ATOM 745 C C . ARG A 1 95 ? 3.406 -10.326 7.091 1.00 83.44 95 ARG A C 1
ATOM 747 O O . ARG A 1 95 ? 3.921 -9.192 6.981 1.00 83.44 95 ARG A O 1
#

Radius of gyration: 13.55 Å; chains: 1; bounding box: 28×23×35 Å

Organism: Perkinsus olseni (NCBI:txid32597)

Foldseek 3Di:
DQKKKWKDFPPDIDIFHGRPPCPDDDDRPDDDDDDDDPGQKMKIWMWDDDPPDPTHTLFMFIDGCVVQVVVPNDDWDKTFTADPPRHTRDIDGGD

Sequence (95 aa):
MDPYCLVILGALQYRTVTKKDAGKYPTWDQLFSFRYNNESVIRFVVYDKDTISSDDIVGEAVVSLAAIADKGGDWMGDLQLYRKKNKPAGALNVR

pLDDT: mean 89.05, std 8.52, range [57.47, 96.94]

Secondary structure (DSSP, 8-state):
--EEEEEEETTEEEEPPP-TT-TTS-----------SS-SEEEEEEEE--SSSSPEEEEEEEEETHHHHTTTS---EEEEEEEGGGEEEEEEEE-